Protein AF-A0A2R7QIU0-F1 (afdb_monomer_lite)

Radius of gyration: 14.49 Å; chains: 1; bounding box: 33×34×39 Å

Structure (mmCIF, N/CA/C/O backbone):
data_AF-A0A2R7QIU0-F1
#
_entry.id   AF-A0A2R7QIU0-F1
#
loop_
_atom_site.group_PDB
_atom_site.id
_atom_site.type_symbol
_atom_site.label_atom_id
_atom_site.label_alt_id
_atom_site.label_comp_id
_atom_site.label_asym_id
_atom_site.label_entity_id
_atom_site.label_seq_id
_atom_site.pdbx_PDB_ins_code
_atom_site.Cartn_x
_atom_site.Cartn_y
_atom_site.Cartn_z
_atom_site.occupancy
_atom_site.B_iso_or_equiv
_atom_site.auth_seq_id
_atom_site.auth_comp_id
_atom_site.auth_asym_id
_atom_site.auth_atom_id
_atom_site.pdbx_PDB_model_num
ATOM 1 N N . MET A 1 1 ? 6.719 -18.023 -14.787 1.00 40.59 1 MET A N 1
ATOM 2 C CA . MET A 1 1 ? 5.806 -17.103 -15.501 1.00 40.59 1 MET A CA 1
ATOM 3 C C . MET A 1 1 ? 6.116 -15.690 -15.032 1.00 40.59 1 MET A C 1
ATOM 5 O O . MET A 1 1 ? 6.119 -15.479 -13.824 1.00 40.59 1 MET A O 1
ATOM 9 N N . ALA A 1 2 ? 6.437 -14.754 -15.927 1.00 50.81 2 ALA A N 1
ATOM 10 C CA . ALA A 1 2 ? 6.559 -13.349 -15.539 1.00 50.81 2 ALA A CA 1
ATOM 11 C C . ALA A 1 2 ? 5.169 -12.843 -15.116 1.00 50.81 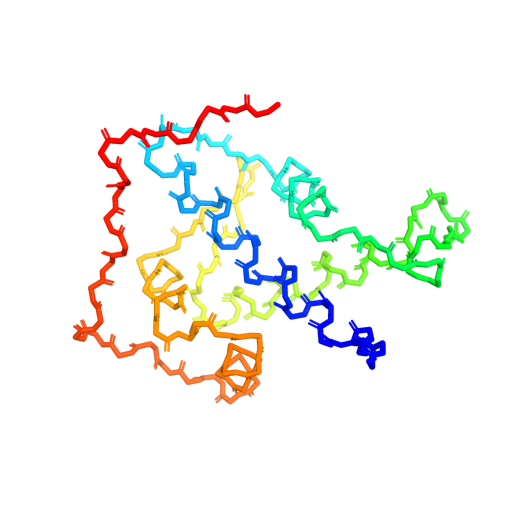2 ALA A C 1
ATOM 13 O O . ALA A 1 2 ? 4.213 -12.995 -15.874 1.00 50.81 2 ALA A O 1
ATOM 14 N N . LYS A 1 3 ? 5.037 -12.312 -13.896 1.00 61.03 3 LYS A N 1
ATOM 15 C CA . LYS A 1 3 ? 3.789 -11.680 -13.441 1.00 61.03 3 LYS A CA 1
ATOM 16 C C . LYS A 1 3 ? 3.519 -10.440 -14.294 1.00 61.03 3 LYS A C 1
ATOM 18 O O . LYS A 1 3 ? 4.460 -9.718 -14.635 1.00 61.03 3 LYS A O 1
ATOM 23 N N . SER A 1 4 ? 2.259 -10.201 -14.653 1.00 77.38 4 SER A N 1
ATOM 24 C CA . SER A 1 4 ? 1.902 -9.042 -15.474 1.00 77.38 4 SER A CA 1
ATOM 25 C C . SER A 1 4 ? 2.162 -7.730 -14.717 1.00 77.38 4 SER A C 1
ATOM 27 O O . SER A 1 4 ? 2.217 -7.701 -13.486 1.00 77.38 4 SER A O 1
ATOM 29 N N . THR A 1 5 ? 2.295 -6.608 -15.430 1.00 77.94 5 THR A N 1
ATOM 30 C CA . THR A 1 5 ? 2.424 -5.275 -14.803 1.00 77.94 5 THR A CA 1
ATOM 31 C C . THR A 1 5 ? 1.263 -4.967 -13.847 1.00 77.94 5 THR A C 1
ATOM 33 O O . THR A 1 5 ? 1.461 -4.324 -12.814 1.00 77.94 5 THR A O 1
ATOM 36 N N . ALA A 1 6 ? 0.055 -5.448 -14.163 1.00 78.56 6 ALA A N 1
ATOM 37 C CA . ALA A 1 6 ? -1.109 -5.313 -13.293 1.00 78.56 6 ALA A CA 1
ATOM 38 C C . ALA A 1 6 ? -0.934 -6.117 -11.995 1.00 78.56 6 ALA A C 1
ATOM 40 O O . ALA A 1 6 ? -1.104 -5.563 -10.909 1.00 78.56 6 ALA A O 1
ATOM 41 N N . ASP A 1 7 ? -0.490 -7.373 -12.092 1.00 80.12 7 ASP A N 1
ATOM 42 C CA . ASP A 1 7 ? -0.238 -8.229 -10.925 1.00 80.12 7 ASP A CA 1
ATOM 43 C C . ASP A 1 7 ? 0.854 -7.651 -10.019 1.00 80.12 7 ASP A C 1
ATOM 45 O O . ASP A 1 7 ? 0.710 -7.635 -8.796 1.00 80.12 7 ASP A O 1
ATOM 49 N N . ASN A 1 8 ? 1.929 -7.119 -10.609 1.00 88.19 8 ASN A N 1
ATOM 50 C CA . ASN A 1 8 ? 3.012 -6.488 -9.854 1.00 88.19 8 ASN A CA 1
ATOM 51 C C . ASN A 1 8 ? 2.552 -5.194 -9.171 1.00 88.19 8 ASN A C 1
ATOM 53 O O . ASN A 1 8 ? 2.960 -4.906 -8.047 1.00 88.19 8 ASN A O 1
ATOM 57 N N . THR A 1 9 ? 1.677 -4.421 -9.818 1.00 92.44 9 THR A N 1
ATOM 58 C CA . THR A 1 9 ? 1.086 -3.218 -9.217 1.00 92.44 9 THR A CA 1
ATOM 59 C C . THR A 1 9 ? 0.179 -3.578 -8.042 1.00 92.44 9 THR A C 1
ATOM 61 O O . THR A 1 9 ? 0.296 -2.961 -6.987 1.00 92.44 9 THR A O 1
ATOM 64 N N . ASN A 1 10 ? -0.671 -4.598 -8.175 1.00 93.31 10 ASN A N 1
ATOM 65 C CA . ASN A 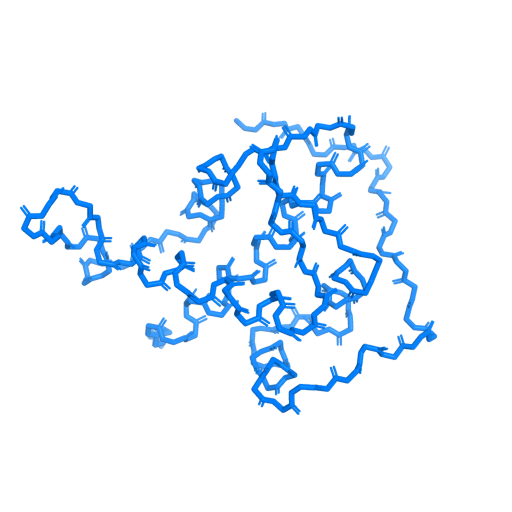1 10 ? -1.540 -5.055 -7.086 1.00 93.31 10 ASN A CA 1
ATOM 66 C C . ASN A 1 10 ? -0.734 -5.618 -5.909 1.00 93.31 10 ASN A C 1
ATOM 68 O O . ASN A 1 10 ? -1.045 -5.321 -4.756 1.00 93.31 10 ASN A O 1
ATOM 72 N N . LEU A 1 11 ? 0.352 -6.345 -6.190 1.00 93.81 11 LEU A N 1
ATOM 73 C CA . LEU A 1 11 ? 1.277 -6.796 -5.155 1.00 93.81 11 LEU A CA 1
ATOM 74 C C . LEU A 1 11 ? 1.906 -5.606 -4.414 1.00 93.81 11 LEU A C 1
ATOM 76 O O . LEU A 1 11 ? 1.885 -5.586 -3.189 1.00 93.81 11 LEU A O 1
ATOM 80 N N . ARG A 1 12 ? 2.375 -4.577 -5.135 1.00 96.00 12 ARG A N 1
ATOM 81 C CA . ARG A 1 12 ? 2.907 -3.345 -4.524 1.00 96.00 12 ARG A CA 1
ATOM 82 C C . ARG A 1 12 ? 1.859 -2.586 -3.712 1.00 96.00 12 ARG A C 1
ATOM 84 O O . ARG A 1 12 ? 2.192 -2.078 -2.650 1.00 96.00 12 ARG A O 1
ATOM 91 N N . LEU A 1 13 ? 0.604 -2.520 -4.162 1.00 96.50 13 LEU A N 1
ATOM 92 C CA . LEU A 1 13 ? -0.485 -1.906 -3.391 1.00 96.50 13 LEU A CA 1
ATOM 93 C C . LEU A 1 13 ? -0.741 -2.641 -2.074 1.00 96.50 13 LEU A C 1
ATOM 95 O O . LEU A 1 13 ? -0.927 -1.996 -1.044 1.00 96.50 13 LEU A O 1
ATOM 99 N N . LYS A 1 14 ? -0.712 -3.976 -2.091 1.00 95.81 14 LYS A N 1
ATOM 100 C CA . LYS A 1 14 ? -0.778 -4.755 -0.856 1.00 95.81 14 LYS A CA 1
ATOM 101 C C . LYS A 1 14 ? 0.428 -4.459 0.040 1.00 95.81 14 LYS A C 1
ATOM 103 O O . LYS A 1 14 ? 0.259 -4.222 1.232 1.00 95.81 14 LYS A O 1
ATOM 108 N N . THR A 1 15 ? 1.634 -4.401 -0.526 1.00 96.31 15 THR A N 1
ATOM 109 C CA . THR A 1 15 ? 2.847 -4.048 0.224 1.00 96.31 15 THR A CA 1
ATOM 110 C C . THR A 1 15 ? 2.764 -2.649 0.840 1.00 96.31 15 THR A C 1
ATOM 112 O O . THR A 1 15 ? 3.186 -2.486 1.977 1.00 96.31 15 THR A O 1
ATOM 115 N N . VAL A 1 16 ? 2.166 -1.663 0.161 1.00 96.88 16 VAL A N 1
ATOM 116 C CA . VAL A 1 16 ? 1.901 -0.324 0.723 1.00 96.88 16 VAL A CA 1
ATOM 117 C C . VAL A 1 16 ? 1.084 -0.416 2.017 1.00 96.88 16 VAL A C 1
ATOM 119 O O . VAL A 1 16 ? 1.432 0.237 2.999 1.00 96.88 16 VAL A O 1
ATOM 122 N N . LEU A 1 17 ? 0.031 -1.241 2.052 1.00 96.56 17 LEU A N 1
ATOM 123 C CA . LEU A 1 17 ? -0.753 -1.441 3.275 1.00 96.56 17 LEU A CA 1
ATOM 124 C C . LEU A 1 17 ? 0.048 -2.165 4.361 1.00 96.56 17 LEU A C 1
ATOM 126 O O . LEU A 1 17 ? -0.028 -1.779 5.524 1.00 96.56 17 LEU A O 1
ATOM 130 N N . ASN A 1 18 ? 0.856 -3.164 4.000 1.00 95.62 18 ASN A N 1
ATOM 131 C CA . ASN A 1 18 ? 1.714 -3.859 4.964 1.00 95.62 18 ASN A CA 1
ATOM 132 C C . ASN A 1 18 ? 2.729 -2.901 5.611 1.00 95.62 18 ASN A C 1
ATOM 134 O O . ASN A 1 18 ? 2.848 -2.882 6.830 1.00 95.62 18 ASN A O 1
ATOM 138 N N . VAL A 1 19 ? 3.393 -2.052 4.819 1.00 95.62 19 VAL A N 1
ATOM 139 C CA . VAL A 1 19 ? 4.353 -1.046 5.313 1.00 95.62 19 VAL A CA 1
ATOM 140 C C . VAL A 1 19 ? 3.683 -0.062 6.271 1.00 95.62 19 VAL A C 1
ATOM 142 O O . VAL A 1 19 ? 4.230 0.256 7.322 1.00 95.62 19 VAL A O 1
ATOM 145 N N . LEU A 1 20 ? 2.477 0.405 5.942 1.00 95.25 20 LEU A N 1
ATOM 146 C CA . LEU A 1 20 ? 1.726 1.288 6.835 1.00 95.25 20 LEU A CA 1
ATOM 147 C C . LEU A 1 20 ? 1.270 0.575 8.113 1.00 95.25 20 LEU A C 1
ATOM 149 O O . LEU A 1 20 ? 1.292 1.181 9.178 1.00 95.25 20 LEU A O 1
ATOM 153 N N . THR A 1 21 ? 0.883 -0.699 8.019 1.00 94.94 21 THR A N 1
ATOM 154 C CA . THR A 1 21 ? 0.528 -1.530 9.181 1.00 94.94 21 THR A CA 1
ATOM 155 C C . THR A 1 21 ? 1.728 -1.688 10.117 1.00 94.94 21 THR A C 1
ATOM 157 O O . THR A 1 21 ? 1.602 -1.509 11.324 1.00 94.94 21 THR A O 1
ATOM 160 N N . GLU A 1 22 ? 2.914 -1.943 9.564 1.00 93.38 22 GLU A N 1
ATOM 161 C CA . GLU A 1 22 ? 4.163 -1.994 10.328 1.00 93.38 22 GLU A CA 1
ATOM 162 C C . GLU A 1 22 ? 4.484 -0.647 10.989 1.00 93.38 22 GLU A C 1
ATOM 164 O O . GLU A 1 22 ? 4.880 -0.626 12.152 1.00 93.38 22 GLU A O 1
ATOM 169 N N . GLY A 1 23 ? 4.239 0.470 10.292 1.00 90.88 23 GLY A N 1
ATOM 170 C CA . GLY A 1 23 ? 4.357 1.818 10.856 1.00 90.88 23 GLY A CA 1
ATOM 171 C C . GLY A 1 23 ? 3.427 2.052 12.051 1.00 90.88 23 GLY A C 1
ATOM 172 O O . GLY A 1 23 ? 3.842 2.632 13.051 1.00 90.88 23 GLY A O 1
ATOM 173 N N . VAL A 1 24 ? 2.195 1.530 12.009 1.00 91.25 24 VAL A N 1
ATOM 174 C CA . VAL A 1 24 ? 1.278 1.569 13.164 1.00 91.25 24 VAL A CA 1
ATOM 175 C C . VAL A 1 24 ? 1.864 0.812 14.357 1.00 91.25 24 VAL A C 1
ATOM 177 O O . VAL A 1 24 ? 1.783 1.298 15.483 1.00 91.25 24 VAL A O 1
ATOM 180 N N . TRP A 1 25 ? 2.478 -0.352 14.133 1.00 91.06 25 TRP A N 1
ATOM 181 C CA . TRP A 1 25 ? 3.084 -1.141 15.210 1.00 91.06 25 TRP A CA 1
ATOM 182 C C . TRP A 1 25 ? 4.344 -0.504 15.800 1.00 91.06 25 TRP A C 1
ATOM 184 O O . TRP A 1 25 ? 4.588 -0.653 16.997 1.00 91.06 25 TRP A O 1
ATOM 194 N N . SER A 1 26 ? 5.143 0.190 14.987 1.00 87.88 26 SER A N 1
ATOM 195 C CA . SER A 1 26 ? 6.353 0.880 15.448 1.00 87.88 26 SER A CA 1
ATOM 196 C C . SER A 1 26 ? 6.094 2.295 15.978 1.00 87.88 26 SER A C 1
ATOM 198 O O . SER A 1 26 ? 6.959 2.854 16.648 1.00 87.88 26 SER A O 1
ATOM 200 N N . GLY A 1 27 ? 4.922 2.874 15.701 1.00 86.00 27 GLY A N 1
ATOM 201 C CA . GLY A 1 27 ? 4.613 4.279 15.979 1.00 86.00 27 GLY A CA 1
ATOM 202 C C . GLY A 1 27 ? 5.196 5.258 14.951 1.00 86.00 27 GLY A C 1
ATOM 203 O O . GLY A 1 27 ? 5.109 6.472 15.148 1.00 86.00 27 GLY A O 1
ATOM 204 N N . ASP A 1 28 ? 5.769 4.760 13.851 1.00 85.38 28 ASP A N 1
ATOM 205 C CA . ASP A 1 28 ? 6.319 5.587 12.779 1.00 85.38 28 ASP A CA 1
ATOM 206 C C . ASP A 1 28 ? 5.196 6.154 11.900 1.00 85.38 28 ASP A C 1
ATOM 208 O O . ASP A 1 28 ? 4.315 5.439 11.419 1.00 85.38 28 ASP A O 1
ATOM 212 N N . THR A 1 29 ? 5.269 7.452 11.604 1.00 81.94 29 THR A N 1
ATOM 213 C CA . THR A 1 29 ? 4.423 8.073 10.577 1.00 81.94 29 THR A CA 1
ATOM 214 C C . THR A 1 29 ? 5.240 8.274 9.311 1.00 81.94 29 THR A C 1
ATOM 216 O O . THR A 1 29 ? 6.126 9.124 9.275 1.00 81.94 29 THR A O 1
ATOM 219 N N . LEU A 1 30 ? 4.933 7.500 8.269 1.00 87.06 30 LEU A N 1
ATOM 220 C CA . LEU A 1 30 ? 5.623 7.580 6.983 1.00 87.06 30 LEU A CA 1
ATOM 221 C C . LEU A 1 30 ? 4.889 8.514 6.015 1.00 87.06 30 LEU A C 1
ATOM 223 O O . LEU A 1 30 ? 3.655 8.507 5.893 1.00 87.06 30 LEU A O 1
ATOM 227 N N . ASN A 1 31 ? 5.659 9.304 5.274 1.00 91.25 31 ASN A N 1
ATOM 228 C CA . ASN A 1 31 ? 5.127 10.095 4.175 1.00 91.25 31 ASN A CA 1
ATOM 229 C C . ASN A 1 31 ? 4.946 9.244 2.904 1.00 91.25 31 ASN A C 1
ATOM 231 O O . ASN A 1 31 ? 5.449 8.129 2.784 1.00 91.25 31 ASN A O 1
ATOM 235 N N . ALA A 1 32 ? 4.227 9.787 1.918 1.00 91.00 32 ALA A N 1
ATOM 236 C CA . ALA A 1 32 ? 3.918 9.077 0.675 1.00 91.00 32 ALA A CA 1
ATOM 237 C C . ALA A 1 32 ? 5.167 8.550 -0.054 1.00 91.00 32 ALA A C 1
ATOM 239 O O . ALA A 1 32 ? 5.149 7.442 -0.583 1.00 91.00 32 ALA A O 1
ATOM 240 N N . GLY A 1 33 ? 6.240 9.345 -0.095 1.00 92.12 33 GLY A N 1
ATOM 241 C CA . GLY A 1 33 ? 7.486 8.973 -0.758 1.00 92.12 33 GLY A CA 1
ATOM 242 C C . GLY A 1 33 ? 8.162 7.790 -0.075 1.00 92.12 33 GLY A C 1
ATOM 243 O O . GLY A 1 33 ? 8.557 6.851 -0.758 1.00 92.12 33 GLY A O 1
ATOM 244 N N . GLU A 1 34 ? 8.221 7.799 1.257 1.00 94.00 34 GLU A N 1
ATOM 245 C CA . GLU A 1 34 ? 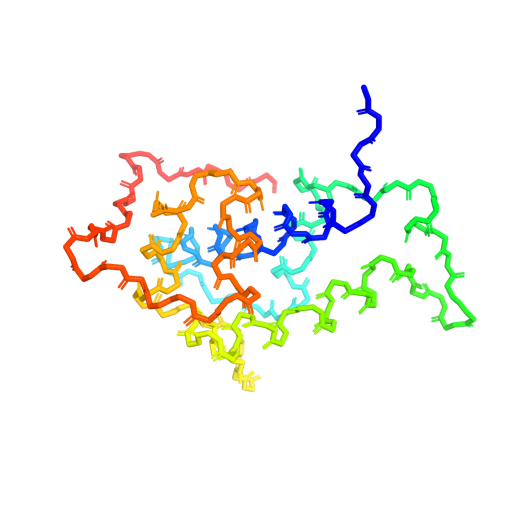8.812 6.720 2.059 1.00 94.00 34 GLU A CA 1
ATOM 246 C C . GLU A 1 34 ? 8.036 5.410 1.907 1.00 94.00 34 GLU A C 1
ATOM 248 O O . GLU A 1 34 ? 8.628 4.370 1.628 1.00 94.00 34 GLU A O 1
ATOM 253 N N . VAL A 1 35 ? 6.703 5.462 1.999 1.00 95.31 35 VAL A N 1
ATOM 254 C CA . VAL A 1 35 ? 5.847 4.273 1.844 1.00 95.31 35 VAL A CA 1
ATOM 255 C C . VAL A 1 35 ? 6.003 3.658 0.453 1.00 95.31 35 VAL A C 1
ATOM 257 O O . VAL A 1 35 ? 6.100 2.439 0.309 1.00 95.31 35 VAL A O 1
ATOM 260 N N . LEU A 1 36 ? 6.029 4.494 -0.590 1.00 95.38 36 LEU A N 1
ATOM 261 C CA . LEU A 1 36 ? 6.202 4.026 -1.963 1.00 95.38 36 LEU A CA 1
ATOM 262 C C . LEU A 1 36 ? 7.610 3.477 -2.199 1.00 95.38 36 LEU A C 1
ATOM 264 O O . LEU A 1 36 ? 7.736 2.447 -2.857 1.00 95.38 36 LEU A O 1
ATOM 268 N N . ALA A 1 37 ? 8.643 4.131 -1.664 1.00 95.00 37 ALA A N 1
ATOM 269 C CA . ALA A 1 37 ? 10.021 3.663 -1.763 1.00 95.00 37 ALA A CA 1
ATOM 270 C C . ALA A 1 37 ? 10.167 2.274 -1.131 1.00 95.00 37 ALA A C 1
ATOM 272 O O . ALA A 1 37 ? 10.609 1.348 -1.813 1.00 95.00 37 ALA A O 1
ATOM 273 N N . GLU A 1 38 ? 9.684 2.098 0.099 1.00 95.62 38 GLU A N 1
ATOM 274 C CA . GLU A 1 38 ? 9.713 0.819 0.814 1.00 95.62 38 GLU A CA 1
ATOM 275 C C . GLU A 1 38 ? 8.938 -0.272 0.059 1.00 95.62 38 GLU A C 1
ATOM 277 O O . GLU A 1 38 ? 9.437 -1.380 -0.156 1.00 95.62 38 GLU A O 1
ATOM 282 N N . ALA A 1 39 ? 7.739 0.046 -0.443 1.00 95.62 39 ALA A N 1
ATOM 283 C CA . ALA A 1 39 ? 6.957 -0.908 -1.226 1.00 95.62 39 ALA A CA 1
ATOM 284 C C . ALA A 1 39 ? 7.685 -1.350 -2.506 1.00 95.62 39 ALA A C 1
ATOM 286 O O . ALA A 1 39 ? 7.632 -2.524 -2.880 1.00 95.62 39 ALA A O 1
ATOM 287 N N . THR A 1 40 ? 8.388 -0.429 -3.171 1.00 95.44 40 THR A N 1
ATOM 288 C CA . THR A 1 40 ? 9.174 -0.736 -4.375 1.00 95.44 40 THR A CA 1
ATOM 289 C C . THR A 1 40 ? 10.509 -1.410 -4.079 1.00 95.44 40 THR A C 1
ATOM 291 O O . THR A 1 40 ? 10.997 -2.141 -4.933 1.00 95.44 40 THR A O 1
ATOM 294 N N . ALA A 1 41 ? 11.076 -1.241 -2.883 1.00 95.50 41 ALA A N 1
ATOM 295 C CA . ALA A 1 41 ? 12.249 -1.993 -2.444 1.00 95.50 41 ALA A CA 1
ATOM 296 C C . ALA A 1 41 ? 11.897 -3.472 -2.215 1.00 95.50 41 ALA A C 1
ATOM 298 O O . ALA A 1 41 ? 12.611 -4.362 -2.675 1.00 95.50 41 ALA A O 1
ATOM 299 N N . ARG A 1 42 ? 10.746 -3.743 -1.582 1.00 94.50 42 ARG A N 1
ATOM 300 C CA . ARG A 1 42 ? 10.246 -5.111 -1.349 1.00 94.50 42 ARG A CA 1
ATOM 301 C C . ARG A 1 42 ? 9.724 -5.785 -2.615 1.00 94.50 42 ARG A C 1
ATOM 303 O O . ARG A 1 42 ? 9.801 -7.005 -2.744 1.00 94.50 42 ARG A O 1
ATOM 310 N N . VAL A 1 43 ? 9.171 -5.006 -3.546 1.00 94.38 43 VAL A N 1
ATOM 311 C CA . VAL A 1 43 ? 8.665 -5.495 -4.835 1.00 94.38 43 VAL A CA 1
ATOM 312 C C . VAL A 1 43 ? 9.235 -4.626 -5.967 1.00 94.38 43 VAL A C 1
ATOM 314 O O . VAL A 1 43 ? 8.555 -3.706 -6.444 1.00 94.38 43 VAL A O 1
ATOM 317 N N . PRO A 1 44 ? 10.475 -4.914 -6.414 1.00 94.06 44 PRO A N 1
ATOM 318 C CA . PRO A 1 44 ? 11.173 -4.129 -7.431 1.00 94.06 44 PRO A CA 1
ATOM 319 C C . PRO A 1 44 ? 10.417 -4.008 -8.752 1.00 94.06 44 PRO A C 1
ATOM 321 O O . PRO A 1 44 ? 9.609 -4.866 -9.119 1.00 94.06 44 PRO A O 1
ATOM 324 N N . PHE A 1 45 ? 10.675 -2.922 -9.480 1.00 93.44 45 PHE A N 1
ATOM 325 C CA . PHE A 1 45 ? 10.184 -2.732 -10.843 1.00 93.44 45 PHE A CA 1
ATOM 326 C C . PHE A 1 45 ? 10.874 -3.686 -11.821 1.00 93.44 45 PHE A C 1
ATOM 328 O O . PHE A 1 45 ? 12.076 -3.909 -11.735 1.00 93.44 45 PHE A O 1
ATOM 335 N N . SER A 1 46 ? 10.107 -4.225 -12.769 1.00 92.06 46 SER A N 1
ATOM 336 C CA . SER A 1 46 ? 10.670 -4.848 -13.975 1.00 92.06 46 SER A CA 1
ATOM 337 C C . SER A 1 46 ? 11.337 -3.800 -14.870 1.00 92.06 46 SER A C 1
ATOM 339 O O . SER A 1 46 ? 11.026 -2.616 -14.751 1.00 92.06 46 SER A O 1
ATOM 341 N N . ASP A 1 47 ? 12.169 -4.215 -15.827 1.00 91.50 47 ASP A N 1
ATOM 342 C CA . ASP A 1 47 ? 12.867 -3.301 -16.750 1.00 91.50 47 ASP A CA 1
ATOM 343 C C . ASP A 1 47 ? 11.918 -2.309 -17.443 1.00 91.50 47 ASP A C 1
ATOM 345 O O . ASP A 1 47 ? 12.184 -1.110 -17.523 1.00 91.50 47 ASP A O 1
ATOM 349 N N . HIS A 1 48 ? 10.750 -2.789 -17.878 1.00 90.94 48 HIS A N 1
ATOM 350 C CA . HIS A 1 48 ? 9.726 -1.946 -18.497 1.00 90.94 48 HIS A CA 1
ATOM 351 C C . HIS A 1 48 ? 9.111 -0.930 -17.516 1.00 90.94 48 HIS A C 1
ATOM 353 O O . HIS A 1 48 ? 8.789 0.197 -17.891 1.00 90.94 48 HIS A O 1
ATOM 359 N N . GLU A 1 49 ? 8.924 -1.312 -16.254 1.00 92.81 49 GLU A N 1
ATOM 360 C CA . GLU A 1 49 ? 8.397 -0.424 -15.213 1.00 92.81 49 GLU A CA 1
ATOM 361 C C . GLU A 1 49 ? 9.462 0.560 -14.703 1.00 92.81 49 GLU A C 1
ATOM 363 O O . GLU A 1 49 ? 9.124 1.687 -14.331 1.00 92.81 49 GLU A O 1
ATOM 368 N N . ALA A 1 50 ? 10.731 0.151 -14.710 1.00 94.00 50 ALA A N 1
ATOM 369 C CA . ALA A 1 50 ? 11.884 0.955 -14.328 1.00 94.00 50 ALA A CA 1
ATOM 370 C C . ALA A 1 50 ? 12.248 1.999 -15.395 1.00 94.00 50 ALA A C 1
ATOM 372 O O . ALA A 1 50 ? 12.887 3.001 -15.074 1.00 94.00 50 ALA A O 1
ATOM 373 N N . ALA A 1 51 ? 11.802 1.805 -16.642 1.00 94.50 51 ALA A N 1
ATOM 374 C CA . ALA A 1 51 ? 11.999 2.757 -17.724 1.00 94.50 51 ALA A CA 1
ATOM 375 C C . ALA A 1 51 ? 11.510 4.162 -17.334 1.00 94.50 51 ALA A C 1
ATOM 377 O O . ALA A 1 51 ? 10.363 4.368 -16.909 1.00 94.50 51 ALA A O 1
ATOM 378 N N . LEU A 1 52 ? 12.406 5.137 -17.486 1.00 95.56 52 LEU A N 1
ATOM 379 C CA . LEU A 1 52 ? 12.152 6.519 -17.110 1.00 95.56 52 LEU A CA 1
ATOM 380 C C . LEU A 1 52 ? 11.215 7.189 -18.116 1.00 95.56 52 LEU A C 1
ATOM 382 O O . LEU A 1 52 ? 11.355 7.048 -19.330 1.00 95.56 52 LEU A O 1
ATOM 386 N N . LEU A 1 53 ? 10.257 7.951 -17.597 1.00 93.81 53 LEU A N 1
ATOM 387 C CA . LEU A 1 53 ? 9.466 8.881 -18.399 1.00 93.81 53 LEU A CA 1
ATOM 388 C C . LEU A 1 53 ? 10.276 10.161 -18.666 1.00 93.81 53 LEU A C 1
ATOM 390 O O . LEU A 1 53 ? 11.284 10.411 -18.013 1.00 93.81 53 LEU A O 1
ATOM 394 N N . THR A 1 54 ? 9.790 11.028 -19.559 1.00 89.00 54 THR A N 1
ATOM 395 C CA . THR A 1 54 ? 10.424 12.319 -19.913 1.00 89.00 54 THR A CA 1
ATOM 396 C C . THR A 1 54 ? 10.749 13.213 -18.702 1.00 89.00 54 THR A C 1
ATOM 398 O O . THR A 1 54 ? 11.624 14.062 -18.788 1.00 89.00 54 THR A O 1
ATOM 401 N N . GLY A 1 55 ? 10.083 13.009 -17.560 1.00 87.38 55 GLY A N 1
ATOM 402 C CA . GLY A 1 55 ? 10.357 13.707 -16.297 1.00 87.38 55 GLY A CA 1
ATOM 403 C C . GLY A 1 55 ? 11.347 13.011 -15.350 1.00 87.38 55 GLY A C 1
ATOM 404 O O . GLY A 1 55 ? 11.394 13.379 -14.183 1.00 87.38 55 GLY A O 1
ATOM 405 N N . GLY A 1 56 ? 12.065 11.972 -15.788 1.00 92.25 56 GLY A N 1
ATOM 406 C CA . GLY A 1 56 ? 13.077 11.270 -14.982 1.00 92.25 56 GLY A CA 1
ATOM 407 C C . GLY A 1 56 ? 12.530 10.335 -13.896 1.00 92.25 56 GLY A C 1
ATOM 408 O O . GLY A 1 56 ? 13.305 9.773 -13.131 1.00 92.25 56 GLY A O 1
ATOM 409 N N . ILE A 1 57 ? 11.210 10.141 -13.821 1.00 90.81 57 ILE A N 1
ATOM 410 C CA . ILE A 1 57 ? 10.565 9.235 -12.859 1.00 90.81 57 ILE A CA 1
ATOM 411 C C . ILE A 1 57 ? 10.239 7.905 -13.557 1.00 90.81 57 ILE A C 1
ATOM 413 O O . ILE A 1 57 ? 9.711 7.940 -14.678 1.00 90.81 57 ILE A O 1
ATOM 417 N N . PRO A 1 58 ? 10.480 6.741 -12.916 1.00 94.19 58 PRO A N 1
ATOM 418 C CA . PRO A 1 58 ? 10.077 5.449 -13.458 1.00 94.19 58 PRO A CA 1
ATOM 419 C C . PRO A 1 58 ? 8.579 5.398 -13.766 1.00 94.19 58 PRO A C 1
ATOM 421 O O . PRO A 1 58 ? 7.739 5.807 -12.953 1.00 94.19 58 PRO A O 1
ATOM 424 N N . ARG A 1 59 ? 8.218 4.836 -14.921 1.00 94.19 59 ARG A N 1
ATOM 425 C CA . ARG A 1 59 ? 6.817 4.592 -15.301 1.00 94.19 59 ARG A CA 1
ATOM 426 C C . ARG A 1 59 ? 6.047 3.865 -14.197 1.00 94.19 59 ARG A C 1
ATOM 428 O O . ARG A 1 59 ? 4.917 4.250 -13.891 1.00 94.19 59 ARG A O 1
ATOM 435 N N . GLY A 1 60 ? 6.650 2.826 -13.622 1.00 93.62 60 GLY A N 1
ATOM 436 C CA . GLY A 1 60 ? 6.064 2.006 -12.565 1.00 93.62 60 GLY A CA 1
ATOM 437 C C . GLY A 1 60 ? 5.763 2.807 -11.303 1.00 93.62 60 GLY A C 1
ATOM 438 O O . GLY A 1 60 ? 4.705 2.621 -10.708 1.00 93.62 60 GLY A O 1
ATOM 439 N N . HIS A 1 61 ? 6.625 3.763 -10.945 1.00 94.25 61 HIS A N 1
ATOM 440 C CA . HIS A 1 61 ? 6.393 4.647 -9.804 1.00 94.25 61 HIS A CA 1
ATOM 441 C C . HIS A 1 61 ? 5.160 5.523 -10.034 1.00 94.25 61 HIS A C 1
ATOM 443 O O . HIS A 1 61 ? 4.267 5.577 -9.190 1.00 94.25 61 HIS A O 1
ATOM 449 N N . LYS A 1 62 ? 5.046 6.142 -11.216 1.00 93.19 62 LYS A N 1
ATOM 450 C CA . LYS A 1 62 ? 3.856 6.931 -11.569 1.00 93.19 62 LYS A CA 1
ATOM 451 C C . LYS A 1 62 ? 2.583 6.076 -11.545 1.00 93.19 62 LYS A C 1
ATOM 453 O O . LYS A 1 62 ? 1.577 6.504 -10.983 1.00 93.19 62 LYS A O 1
ATOM 458 N N . ALA A 1 63 ? 2.636 4.873 -12.120 1.00 93.94 63 ALA A N 1
ATOM 459 C CA . ALA A 1 63 ? 1.510 3.942 -12.139 1.00 93.94 63 ALA A CA 1
ATOM 460 C C . ALA A 1 63 ? 1.080 3.524 -10.723 1.00 93.94 63 ALA A C 1
ATOM 462 O O . ALA A 1 63 ? -0.109 3.576 -10.413 1.00 93.94 63 ALA A O 1
ATOM 463 N N . LEU A 1 64 ? 2.033 3.186 -9.850 1.00 95.31 64 LEU A N 1
ATOM 464 C CA . LEU A 1 64 ? 1.770 2.813 -8.460 1.00 95.31 64 LEU A CA 1
ATOM 465 C C . LEU A 1 64 ? 1.144 3.970 -7.671 1.00 95.31 64 LEU A C 1
ATOM 467 O O . LEU A 1 64 ? 0.118 3.787 -7.013 1.00 95.31 64 LEU A O 1
ATOM 471 N N . THR A 1 65 ? 1.706 5.176 -7.785 1.00 94.75 65 THR A N 1
ATOM 472 C CA . THR A 1 65 ? 1.163 6.376 -7.135 1.00 94.75 65 THR A CA 1
ATOM 473 C C . THR A 1 65 ? -0.284 6.621 -7.549 1.00 94.75 65 THR A C 1
ATOM 475 O O . THR A 1 65 ? -1.130 6.861 -6.687 1.00 94.75 65 THR A O 1
ATOM 478 N N . SER A 1 66 ? -0.616 6.497 -8.837 1.00 94.50 66 SER A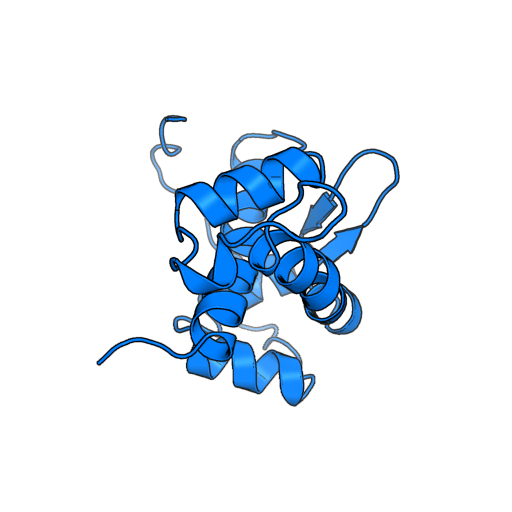 N 1
ATOM 479 C CA . SER A 1 66 ? -2.006 6.592 -9.300 1.00 94.50 66 SER A CA 1
ATOM 480 C C . SER A 1 66 ? -2.879 5.452 -8.766 1.00 94.50 66 SER A C 1
ATOM 482 O O . SER A 1 66 ? -3.991 5.699 -8.298 1.00 94.50 66 SER A O 1
ATOM 484 N N . ALA A 1 67 ? -2.378 4.217 -8.771 1.00 95.25 67 ALA A N 1
ATOM 485 C CA . ALA A 1 67 ? -3.124 3.040 -8.337 1.00 95.25 67 ALA A CA 1
ATOM 486 C C . ALA A 1 67 ? -3.506 3.083 -6.845 1.00 95.25 67 ALA A C 1
ATOM 488 O O . ALA A 1 67 ? -4.555 2.562 -6.471 1.00 95.25 67 ALA A O 1
ATOM 489 N N . THR A 1 68 ? -2.735 3.778 -5.998 1.00 95.62 68 THR A N 1
ATOM 490 C CA . THR A 1 68 ? -3.070 3.959 -4.567 1.00 95.62 68 THR A CA 1
ATOM 491 C C . THR A 1 68 ? -4.403 4.680 -4.338 1.00 95.62 68 THR A C 1
ATOM 493 O O . THR A 1 68 ? -4.980 4.572 -3.259 1.00 95.62 68 THR A O 1
ATOM 496 N N . ALA A 1 69 ? -4.946 5.383 -5.341 1.00 94.56 69 ALA A N 1
ATOM 497 C CA . ALA A 1 69 ? -6.299 5.934 -5.269 1.00 94.56 69 ALA A CA 1
ATOM 498 C C . ALA A 1 69 ? -7.375 4.844 -5.087 1.00 94.56 69 ALA A C 1
ATOM 500 O O . ALA A 1 69 ? -8.395 5.112 -4.454 1.00 94.56 69 ALA A O 1
ATOM 501 N N . LYS A 1 70 ? -7.137 3.612 -5.568 1.00 94.50 70 LYS A N 1
ATOM 502 C CA . LYS A 1 70 ? -8.033 2.470 -5.321 1.00 94.50 70 LYS A CA 1
ATOM 503 C C . LYS A 1 70 ? -8.142 2.150 -3.827 1.00 94.50 70 LYS A C 1
ATOM 505 O O . LYS A 1 70 ? -9.244 1.933 -3.342 1.00 94.50 70 LYS A O 1
ATOM 510 N N . LEU A 1 71 ? -7.025 2.212 -3.095 1.00 95.88 71 LEU A N 1
ATOM 511 C CA . LEU A 1 71 ? -6.992 1.985 -1.643 1.00 95.88 71 LEU A CA 1
ATOM 512 C C . LEU A 1 71 ? -7.795 3.051 -0.887 1.00 95.88 71 LEU A C 1
ATOM 514 O O . LEU A 1 71 ? -8.496 2.739 0.068 1.00 95.88 71 LEU A O 1
ATOM 518 N N . VAL A 1 72 ? -7.727 4.305 -1.344 1.00 95.44 72 VAL A N 1
ATOM 519 C CA . VAL A 1 72 ? -8.519 5.403 -0.769 1.00 95.44 72 VAL A CA 1
ATOM 520 C C . VAL A 1 72 ? -10.006 5.196 -1.029 1.00 95.44 72 VAL A C 1
ATOM 522 O O . VAL A 1 72 ? -10.813 5.316 -0.114 1.00 95.44 72 VAL A O 1
ATOM 525 N N . LYS A 1 73 ? -10.378 4.836 -2.264 1.00 94.12 73 LYS A N 1
ATOM 526 C CA . LYS A 1 73 ? -11.774 4.564 -2.633 1.00 94.12 73 LYS A CA 1
ATOM 527 C C . LYS A 1 73 ? -12.366 3.390 -1.845 1.00 94.12 73 LYS A C 1
ATOM 529 O O . LYS A 1 73 ? -13.544 3.434 -1.515 1.00 94.12 73 LYS A O 1
ATOM 534 N N . ALA A 1 74 ? -11.556 2.380 -1.535 1.00 93.94 74 ALA A N 1
ATOM 535 C CA . ALA A 1 74 ? -11.948 1.250 -0.697 1.00 93.94 74 ALA A CA 1
ATOM 536 C C . ALA A 1 74 ? -12.024 1.590 0.807 1.00 93.94 74 ALA A C 1
ATOM 538 O O . ALA A 1 74 ? -12.428 0.748 1.599 1.00 93.94 74 ALA A O 1
ATOM 539 N N . GLY A 1 75 ? -11.626 2.801 1.219 1.00 94.56 75 GLY A N 1
ATOM 540 C CA . GLY A 1 75 ? -11.578 3.195 2.629 1.00 94.56 75 GLY A CA 1
ATOM 541 C C . GLY A 1 75 ? -10.415 2.575 3.410 1.00 94.56 75 GLY A C 1
ATOM 542 O O . GLY A 1 75 ? -10.408 2.632 4.634 1.00 94.56 75 GLY A O 1
ATOM 543 N N . TRP A 1 76 ? -9.427 1.987 2.731 1.00 95.88 76 TRP A N 1
ATOM 544 C CA . TRP A 1 76 ? -8.289 1.285 3.348 1.00 95.88 76 TRP A CA 1
ATOM 545 C C . TRP A 1 76 ? -7.108 2.211 3.644 1.00 95.88 76 TRP A C 1
ATOM 547 O O . TRP A 1 76 ? -6.271 1.918 4.493 1.00 95.88 76 TRP A O 1
ATOM 557 N N . LEU A 1 77 ? -7.033 3.337 2.936 1.00 95.69 77 LEU A N 1
ATOM 558 C CA . LEU A 1 77 ? -5.957 4.316 3.038 1.00 95.69 77 LEU A CA 1
ATOM 559 C C . LEU A 1 77 ? -6.534 5.730 3.111 1.00 95.69 77 LEU A C 1
ATOM 561 O O . LEU A 1 77 ? -7.343 6.120 2.272 1.00 95.69 77 LEU A O 1
ATOM 565 N N . VAL A 1 78 ? -6.027 6.539 4.033 1.00 94.31 78 VAL A N 1
ATOM 566 C CA . VAL A 1 78 ? -6.262 7.983 4.078 1.00 94.31 78 VAL A CA 1
ATOM 567 C C . VAL A 1 78 ? -4.977 8.707 3.690 1.00 94.31 78 VAL A C 1
ATOM 569 O O . VAL A 1 78 ? -3.905 8.455 4.239 1.00 94.31 78 VAL A O 1
ATOM 572 N N . LYS A 1 79 ? -5.078 9.627 2.726 1.00 91.50 79 LYS A N 1
ATOM 573 C CA . LYS A 1 79 ? -3.966 10.492 2.313 1.00 91.50 79 LYS A CA 1
ATOM 574 C C . LYS A 1 79 ? -4.098 11.844 3.007 1.00 91.50 79 LYS A C 1
ATOM 576 O O . LYS A 1 79 ? -4.987 12.621 2.668 1.00 91.50 79 LYS A O 1
ATOM 581 N N . GLY A 1 80 ? -3.224 12.117 3.967 1.00 85.50 80 GLY A N 1
ATOM 582 C CA . GLY A 1 80 ? -3.146 13.391 4.674 1.00 85.50 80 GLY A CA 1
ATOM 583 C C . GLY A 1 80 ? -2.017 14.285 4.161 1.00 85.50 80 GLY A C 1
ATOM 584 O O . GLY A 1 80 ? -1.136 13.858 3.415 1.00 85.50 80 GLY A O 1
ATOM 585 N N . ARG A 1 81 ? -2.024 15.548 4.606 1.00 79.38 81 ARG A N 1
ATOM 586 C CA . ARG A 1 81 ? -0.922 16.496 4.361 1.00 79.38 81 ARG A CA 1
ATOM 587 C C . ARG A 1 81 ? 0.349 16.104 5.128 1.00 79.38 81 ARG A C 1
ATOM 589 O O . ARG A 1 81 ? 1.443 16.355 4.642 1.00 79.38 81 ARG A O 1
ATOM 596 N N . SER A 1 82 ? 0.190 15.508 6.308 1.00 80.56 82 SER A N 1
ATOM 597 C CA . SER A 1 82 ? 1.276 15.079 7.198 1.00 80.56 82 SER A CA 1
ATOM 598 C C . SER A 1 82 ? 1.798 13.670 6.914 1.00 80.56 82 SER A C 1
ATOM 600 O O . SER A 1 82 ? 2.792 13.272 7.506 1.00 80.56 82 SER A O 1
ATOM 602 N N . GLY A 1 83 ? 1.147 12.908 6.035 1.00 86.88 83 GLY A N 1
ATOM 603 C CA . GLY A 1 83 ? 1.519 11.524 5.769 1.00 86.88 83 GLY A CA 1
ATOM 604 C C . GLY A 1 83 ? 0.342 10.680 5.309 1.00 86.88 83 GLY A C 1
ATOM 605 O O . GLY A 1 83 ? -0.766 11.178 5.087 1.00 86.88 83 GLY A O 1
ATOM 606 N N . TRP A 1 84 ? 0.605 9.396 5.118 1.00 94.06 84 TRP A N 1
ATOM 607 C CA . TRP A 1 84 ? -0.411 8.406 4.781 1.00 94.06 84 TRP A CA 1
ATOM 608 C C . TRP A 1 84 ? -0.766 7.600 6.024 1.00 94.06 84 TRP A C 1
ATOM 610 O O . TRP A 1 84 ? 0.109 7.237 6.803 1.00 94.06 84 TRP A O 1
ATOM 620 N N . THR A 1 85 ? -2.051 7.321 6.206 1.00 92.56 85 THR A N 1
ATOM 621 C CA . THR A 1 85 ? -2.555 6.582 7.366 1.00 92.56 85 THR A CA 1
ATOM 622 C C . THR A 1 85 ? -3.407 5.425 6.881 1.00 92.56 85 THR A C 1
ATOM 624 O O . THR A 1 85 ? -4.306 5.612 6.060 1.00 92.56 85 THR A O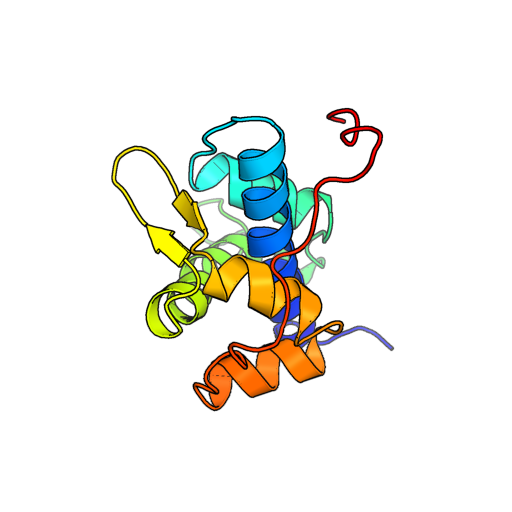 1
ATOM 627 N N . ILE A 1 86 ? -3.120 4.225 7.375 1.00 95.62 86 ILE A N 1
ATOM 628 C CA . ILE A 1 86 ? -3.949 3.048 7.122 1.00 95.62 86 ILE A CA 1
ATOM 629 C C . ILE A 1 86 ? -5.135 3.028 8.089 1.00 95.62 86 ILE A C 1
ATOM 631 O O . ILE A 1 86 ? -5.001 3.399 9.253 1.00 95.62 86 ILE A O 1
ATOM 635 N N . THR A 1 87 ? -6.306 2.631 7.602 1.00 95.00 87 THR A N 1
ATOM 636 C CA . THR A 1 87 ? -7.493 2.440 8.449 1.00 95.00 87 THR A CA 1
ATOM 637 C C . THR A 1 87 ? -7.502 1.038 9.054 1.00 95.00 87 THR A C 1
ATOM 639 O O . THR A 1 87 ? -6.768 0.159 8.603 1.00 95.00 87 THR A O 1
ATOM 642 N N . GLU A 1 88 ? -8.362 0.780 10.043 1.00 93.56 88 GLU A N 1
ATOM 643 C CA . GLU A 1 88 ? -8.535 -0.592 10.539 1.00 93.56 88 GLU A CA 1
ATOM 644 C C . GLU A 1 88 ? -8.967 -1.559 9.435 1.00 93.56 88 GLU A C 1
ATOM 646 O O . GLU A 1 88 ? -8.438 -2.664 9.359 1.00 93.56 88 GLU A O 1
ATOM 651 N N . ASP A 1 89 ? -9.855 -1.135 8.535 1.00 94.69 89 ASP A N 1
ATOM 652 C CA . ASP A 1 89 ? -10.274 -1.959 7.399 1.00 94.69 89 ASP A CA 1
ATOM 653 C C . ASP A 1 89 ? -9.122 -2.207 6.428 1.00 94.69 89 ASP A C 1
ATOM 655 O O . ASP A 1 89 ? -8.977 -3.316 5.921 1.00 94.69 89 ASP A O 1
ATOM 659 N N . GLY A 1 90 ? -8.246 -1.220 6.224 1.00 94.56 90 GLY A N 1
ATOM 660 C CA . GLY A 1 90 ? -7.016 -1.416 5.464 1.00 94.56 90 GLY A CA 1
ATOM 661 C C . GLY A 1 90 ? -6.092 -2.446 6.107 1.00 94.56 90 GLY A C 1
ATOM 662 O O . GLY A 1 90 ? -5.560 -3.304 5.403 1.00 94.56 90 GLY A O 1
ATOM 663 N N . MET A 1 91 ? -5.947 -2.419 7.435 1.00 94.88 91 MET A N 1
ATOM 664 C CA . MET A 1 91 ? -5.174 -3.429 8.159 1.00 94.88 91 MET A CA 1
ATOM 665 C C . MET A 1 91 ? -5.833 -4.814 8.047 1.00 94.88 91 MET A C 1
ATOM 667 O O . MET A 1 91 ? -5.155 -5.778 7.694 1.00 94.88 91 MET A O 1
ATOM 671 N N . ARG A 1 92 ? -7.153 -4.928 8.244 1.00 95.00 92 ARG A N 1
ATOM 672 C CA . ARG A 1 92 ? -7.904 -6.186 8.056 1.00 95.00 92 ARG A CA 1
ATOM 673 C C . ARG A 1 92 ? -7.785 -6.722 6.628 1.00 95.00 92 ARG A C 1
ATOM 675 O O . ARG A 1 92 ? -7.623 -7.927 6.445 1.00 95.00 92 ARG A O 1
ATOM 682 N N . ALA A 1 93 ? -7.793 -5.855 5.613 1.00 94.44 93 ALA A N 1
ATOM 683 C CA . ALA A 1 93 ? -7.667 -6.246 4.208 1.00 94.44 93 ALA A CA 1
ATOM 684 C C . ALA A 1 93 ? -6.356 -6.998 3.917 1.00 94.44 93 ALA A C 1
ATOM 686 O O . ALA A 1 93 ? -6.336 -7.886 3.063 1.00 94.44 93 ALA A O 1
ATOM 687 N N . THR A 1 94 ? -5.270 -6.694 4.643 1.00 93.00 94 THR A N 1
ATOM 688 C CA . THR A 1 94 ? -3.986 -7.409 4.491 1.00 93.00 94 THR A CA 1
ATOM 689 C C . THR A 1 94 ? -4.084 -8.893 4.866 1.00 93.00 94 THR A C 1
ATOM 691 O O . THR A 1 94 ? -3.377 -9.718 4.271 1.00 93.00 94 THR A O 1
ATOM 694 N N . VAL A 1 95 ? -4.992 -9.219 5.795 1.00 93.06 95 VAL A N 1
ATOM 695 C CA . VAL A 1 95 ? -5.279 -10.567 6.307 1.00 93.06 95 VAL A CA 1
ATOM 696 C C . VAL A 1 95 ? -6.389 -11.233 5.497 1.00 93.06 95 VAL A C 1
ATOM 698 O O . VAL A 1 95 ? -6.226 -12.370 5.063 1.00 93.06 95 VAL A O 1
ATOM 701 N N . ALA A 1 96 ? -7.492 -10.517 5.251 1.00 91.75 96 ALA A N 1
ATOM 702 C CA . ALA A 1 96 ? -8.656 -11.020 4.520 1.00 91.75 96 ALA A CA 1
ATOM 703 C C . ALA A 1 96 ? -8.312 -11.445 3.083 1.00 91.75 96 ALA A C 1
ATOM 705 O O . ALA A 1 96 ? -8.908 -12.378 2.548 1.00 91.75 96 ALA A O 1
ATOM 706 N N . PHE A 1 97 ? -7.337 -10.771 2.465 1.00 92.19 97 PHE A N 1
ATOM 707 C CA . PHE A 1 97 ? -6.917 -11.014 1.089 1.00 92.19 97 PHE A CA 1
ATOM 708 C C . PHE A 1 97 ? -5.419 -11.358 1.045 1.00 92.19 97 PHE A C 1
ATOM 710 O O . PHE A 1 97 ? -4.584 -10.483 0.783 1.00 92.19 97 PHE A O 1
ATOM 717 N N . PRO A 1 98 ? -5.035 -12.615 1.341 1.00 86.31 98 PRO A N 1
ATOM 718 C CA . PRO A 1 98 ? -3.645 -13.012 1.563 1.00 86.31 98 PRO A CA 1
ATOM 719 C C . PRO A 1 98 ? -2.775 -12.956 0.298 1.00 86.31 98 PRO A C 1
ATOM 721 O O . PRO A 1 98 ? -1.569 -12.717 0.408 1.00 86.31 98 PRO A O 1
ATOM 724 N N . ASP A 1 99 ? -3.356 -13.062 -0.893 1.00 87.50 99 ASP A N 1
ATOM 725 C CA . ASP A 1 99 ? -2.629 -13.014 -2.159 1.00 87.50 99 ASP A CA 1
ATOM 726 C C . ASP A 1 99 ? -3.030 -11.820 -3.043 1.00 87.50 99 ASP A C 1
ATOM 728 O O . ASP A 1 99 ? -4.019 -11.122 -2.816 1.00 87.50 99 ASP A O 1
ATOM 732 N N . ALA A 1 100 ? -2.206 -11.549 -4.060 1.00 86.25 100 ALA A N 1
ATOM 733 C CA . ALA A 1 100 ? -2.395 -10.403 -4.945 1.00 86.25 100 ALA A CA 1
ATOM 734 C C . ALA A 1 100 ? -3.676 -10.501 -5.789 1.00 86.25 100 ALA A C 1
ATOM 736 O O . ALA A 1 100 ? -4.243 -9.462 -6.126 1.00 86.25 100 ALA A O 1
ATOM 737 N N . ALA A 1 101 ? -4.133 -11.712 -6.124 1.00 88.00 101 ALA A N 1
ATOM 738 C CA . ALA A 1 101 ? -5.321 -11.904 -6.946 1.00 88.00 101 ALA A CA 1
ATOM 739 C C . ALA A 1 101 ? -6.592 -11.654 -6.128 1.00 88.00 101 ALA A C 1
ATOM 741 O O . ALA A 1 101 ? -7.439 -10.871 -6.561 1.00 88.00 101 ALA A O 1
ATOM 742 N N . SER A 1 102 ? -6.693 -12.220 -4.918 1.00 90.62 102 SER A N 1
ATOM 743 C CA . SER A 1 102 ? -7.819 -11.952 -4.013 1.00 90.62 102 SER A CA 1
ATOM 744 C C . SER A 1 102 ? -7.905 -10.468 -3.645 1.00 90.62 102 SER A C 1
ATOM 746 O O . SER A 1 102 ? -8.989 -9.890 -3.610 1.00 90.62 102 SER A O 1
ATOM 748 N N . PHE A 1 103 ? -6.750 -9.829 -3.425 1.00 92.31 103 PHE A N 1
ATOM 749 C CA . PHE A 1 103 ? -6.664 -8.407 -3.092 1.00 92.31 103 PHE A CA 1
ATOM 750 C C . PHE A 1 103 ? -7.111 -7.514 -4.256 1.00 92.31 103 PHE A C 1
ATOM 752 O O . PHE A 1 103 ? -7.886 -6.578 -4.065 1.00 92.31 103 PHE A O 1
ATOM 759 N N . ALA A 1 104 ? -6.657 -7.822 -5.474 1.00 90.12 104 ALA A N 1
ATOM 760 C CA . ALA A 1 104 ? -7.066 -7.107 -6.678 1.00 90.12 104 ALA A CA 1
ATOM 761 C C . ALA A 1 104 ? -8.573 -7.228 -6.930 1.00 90.12 104 ALA A C 1
ATOM 763 O O . ALA A 1 104 ? -9.236 -6.220 -7.167 1.00 90.12 104 ALA A O 1
ATOM 764 N N . ALA A 1 105 ? -9.116 -8.444 -6.815 1.00 91.19 105 ALA A N 1
ATOM 765 C CA . ALA A 1 105 ? -10.540 -8.697 -6.996 1.00 91.19 105 ALA A CA 1
ATOM 766 C C . ALA A 1 105 ? -11.389 -7.893 -6.001 1.00 91.19 105 ALA A C 1
ATOM 768 O O . ALA A 1 105 ? -12.364 -7.262 -6.404 1.00 91.19 105 ALA A O 1
ATOM 769 N N . ALA A 1 106 ? -10.985 -7.846 -4.728 1.00 91.88 106 ALA A N 1
ATOM 770 C CA . ALA A 1 106 ? -11.673 -7.061 -3.706 1.00 91.88 106 ALA A CA 1
ATOM 771 C C . ALA A 1 106 ? -11.635 -5.550 -3.994 1.00 91.88 106 ALA A C 1
ATOM 773 O O . ALA A 1 106 ? -12.654 -4.871 -3.852 1.00 91.88 106 ALA A O 1
ATOM 774 N N . LEU A 1 107 ? -10.492 -5.022 -4.451 1.00 90.31 107 LEU A N 1
ATOM 775 C CA . LEU A 1 107 ? -10.367 -3.613 -4.840 1.00 90.31 107 LEU A CA 1
ATOM 776 C C . LEU A 1 107 ? -11.242 -3.246 -6.038 1.00 90.31 107 LEU A C 1
ATOM 778 O O . LEU A 1 107 ? -11.841 -2.169 -6.049 1.00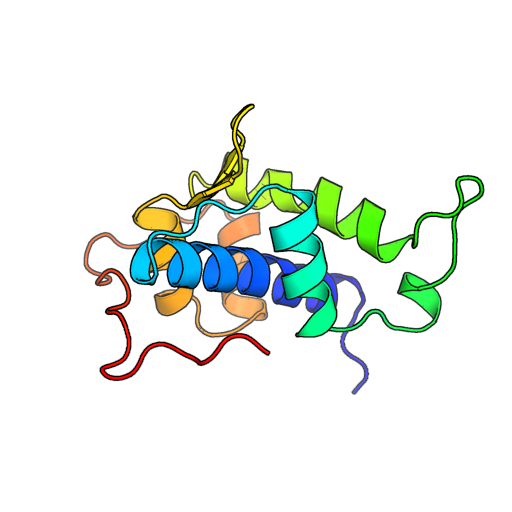 90.31 107 LEU A O 1
ATOM 782 N N . ASP A 1 108 ? -11.297 -4.110 -7.048 1.00 87.94 108 ASP A N 1
ATOM 783 C CA . ASP A 1 108 ? -12.061 -3.846 -8.266 1.00 87.94 108 ASP A CA 1
ATOM 784 C C . ASP A 1 108 ? -13.573 -4.004 -8.032 1.00 87.94 108 ASP A C 1
ATOM 786 O O . ASP A 1 108 ? -14.359 -3.219 -8.565 1.00 87.94 108 ASP A O 1
ATOM 790 N N . ALA A 1 109 ? -13.981 -4.953 -7.183 1.00 86.81 109 ALA A N 1
ATOM 791 C CA . ALA A 1 109 ? -15.376 -5.153 -6.792 1.00 86.81 109 ALA A CA 1
ATOM 792 C C . ALA A 1 109 ? -15.867 -4.160 -5.720 1.00 86.81 109 ALA A C 1
ATOM 794 O O . ALA A 1 109 ? -17.072 -4.059 -5.493 1.00 86.81 109 ALA A O 1
ATOM 795 N N . GLY A 1 110 ? -14.959 -3.438 -5.051 1.00 83.69 110 GLY A N 1
ATOM 796 C CA . GLY A 1 110 ? -15.300 -2.606 -3.895 1.00 83.69 110 GLY A CA 1
ATOM 797 C C . GLY A 1 110 ? -15.839 -3.433 -2.726 1.00 83.69 110 GLY A C 1
ATOM 798 O O . GLY A 1 110 ? -16.734 -2.982 -2.013 1.00 83.69 110 GLY A O 1
ATOM 799 N N . THR A 1 111 ? -15.344 -4.663 -2.569 1.00 80.94 111 THR A N 1
ATOM 800 C CA . THR A 1 111 ? -15.818 -5.601 -1.550 1.00 80.94 111 THR A CA 1
ATOM 801 C C . THR A 1 111 ? -15.527 -5.045 -0.153 1.00 80.94 111 THR A C 1
ATOM 803 O O . THR A 1 111 ? -14.364 -4.762 0.149 1.00 80.94 111 THR A O 1
ATOM 806 N N . PRO A 1 112 ? -16.546 -4.907 0.718 1.00 82.62 112 PRO A N 1
ATOM 807 C CA . PRO A 1 112 ? -16.322 -4.567 2.115 1.00 82.62 112 PRO A CA 1
ATOM 808 C C . PRO A 1 112 ? -15.435 -5.617 2.782 1.00 82.62 112 PRO A C 1
ATOM 810 O O . PRO A 1 112 ? -15.606 -6.816 2.554 1.00 82.62 112 PRO A O 1
ATOM 813 N N . VAL A 1 113 ? -14.497 -5.176 3.618 1.00 87.06 113 VAL A N 1
ATOM 814 C CA . VAL A 1 113 ? -13.689 -6.105 4.409 1.00 87.06 113 VAL A CA 1
ATOM 815 C C . VAL A 1 113 ? -14.592 -6.703 5.491 1.00 87.06 113 VAL A C 1
ATOM 817 O O . VAL A 1 113 ? -15.256 -5.935 6.192 1.00 87.06 113 VAL A O 1
ATOM 820 N N . PRO A 1 114 ? -14.670 -8.038 5.633 1.00 85.25 114 PRO A N 1
ATOM 821 C CA . PRO A 1 114 ? -15.510 -8.643 6.659 1.00 85.25 114 PRO A CA 1
ATOM 822 C C . PRO A 1 114 ? -15.090 -8.175 8.061 1.00 85.25 114 PRO A C 1
ATOM 824 O O . PRO A 1 114 ? -13.906 -8.191 8.401 1.00 85.25 114 PRO A O 1
ATOM 827 N N . ALA A 1 115 ? -16.055 -7.726 8.866 1.00 82.19 115 ALA A N 1
ATOM 828 C CA . ALA A 1 115 ? -15.793 -7.124 10.178 1.00 82.19 115 ALA A CA 1
ATOM 829 C C . ALA A 1 115 ? -15.309 -8.138 11.233 1.00 82.19 115 ALA A C 1
ATOM 831 O O . ALA A 1 115 ? -14.730 -7.751 12.246 1.00 82.19 115 ALA A O 1
ATOM 832 N N . ASP A 1 116 ? -15.546 -9.427 10.996 1.00 86.88 116 ASP A N 1
ATOM 833 C CA . ASP A 1 116 ? -15.079 -10.553 11.804 1.00 86.88 116 ASP A CA 1
ATOM 834 C C . ASP A 1 116 ? -13.599 -10.891 11.562 1.00 86.88 116 ASP A C 1
ATOM 836 O O . ASP A 1 116 ? -12.992 -11.607 12.363 1.00 86.88 116 ASP A O 1
ATOM 840 N N . VAL A 1 117 ? -12.983 -10.341 10.508 1.00 89.44 117 VAL A N 1
ATOM 841 C CA . VAL A 1 117 ? -11.536 -10.446 10.305 1.00 89.44 117 VAL A CA 1
ATOM 842 C C . VAL A 1 117 ? -10.825 -9.575 11.337 1.00 89.44 117 VAL A C 1
ATOM 844 O O . VAL A 1 117 ? -11.018 -8.360 11.413 1.00 89.44 117 VAL A O 1
ATOM 847 N N . ALA A 1 118 ? -9.964 -10.202 12.134 1.00 88.12 118 ALA A N 1
ATOM 848 C CA . ALA A 1 118 ? -9.152 -9.497 13.111 1.00 88.12 118 ALA A CA 1
ATOM 849 C C . ALA A 1 118 ? -8.140 -8.563 12.429 1.00 88.12 118 ALA A C 1
ATOM 851 O O . ALA A 1 118 ? -7.564 -8.884 11.386 1.00 88.12 118 ALA A O 1
ATOM 852 N N . VAL A 1 119 ? -7.887 -7.413 13.058 1.00 89.38 119 VAL A N 1
ATOM 853 C CA . VAL A 1 119 ? -6.749 -6.560 12.698 1.00 89.38 119 VAL A CA 1
ATOM 854 C C . VAL A 1 119 ? -5.464 -7.369 12.938 1.00 89.38 119 VAL A C 1
ATOM 856 O O . VAL A 1 119 ? -5.354 -8.018 13.983 1.00 89.38 119 VAL A O 1
ATOM 859 N N . PRO A 1 120 ? -4.499 -7.371 12.002 1.00 89.94 120 PRO A N 1
ATOM 860 C CA . PRO A 1 120 ? -3.241 -8.080 12.182 1.00 89.94 120 PRO A CA 1
ATOM 861 C C . PRO A 1 120 ? -2.515 -7.575 13.435 1.00 89.94 120 PRO A C 1
ATOM 863 O O . PRO A 1 120 ? -2.309 -6.373 13.624 1.00 89.94 120 PRO A O 1
ATOM 866 N N . ALA A 1 121 ? -2.131 -8.513 14.297 1.00 87.31 121 ALA A N 1
ATOM 867 C CA . ALA A 1 121 ? -1.349 -8.219 15.487 1.00 87.31 121 ALA A CA 1
ATOM 868 C C . ALA A 1 121 ? 0.116 -7.961 15.118 1.00 87.31 121 ALA A C 1
ATOM 870 O O . ALA A 1 121 ? 0.657 -8.603 14.213 1.00 87.31 121 ALA A O 1
ATOM 871 N N . ALA A 1 122 ? 0.763 -7.062 15.860 1.00 84.00 122 ALA A N 1
ATOM 872 C CA . ALA A 1 122 ? 2.200 -6.868 15.749 1.00 84.00 122 ALA A CA 1
ATOM 873 C C . ALA A 1 122 ? 2.936 -8.185 16.062 1.00 84.00 122 ALA A C 1
ATOM 875 O O . ALA A 1 122 ? 2.559 -8.887 17.009 1.00 84.00 122 ALA A O 1
ATOM 876 N N . PRO A 1 123 ? 3.987 -8.540 15.305 1.00 80.25 123 PRO A N 1
ATOM 877 C CA . PRO A 1 123 ? 4.824 -9.679 15.652 1.00 80.25 123 PRO A CA 1
ATOM 878 C C . PRO A 1 123 ? 5.505 -9.446 17.011 1.00 80.25 123 PRO A C 1
ATOM 880 O O . PRO A 1 123 ? 5.821 -8.315 17.372 1.00 80.25 123 PRO A O 1
ATOM 883 N N . ALA A 1 124 ? 5.773 -10.528 17.755 1.00 75.00 124 ALA A N 1
ATOM 884 C CA . ALA A 1 124 ? 6.403 -10.468 19.085 1.00 75.00 124 ALA A CA 1
ATOM 885 C C . ALA A 1 124 ? 7.787 -9.786 19.085 1.00 75.00 124 ALA A C 1
ATOM 887 O O . ALA A 1 124 ? 8.251 -9.308 20.117 1.00 75.00 124 ALA A O 1
ATOM 888 N N . VAL A 1 125 ? 8.433 -9.734 17.919 1.00 73.81 125 VAL A N 1
ATOM 889 C CA . VAL A 1 125 ? 9.625 -8.935 17.644 1.00 73.81 125 VAL A CA 1
ATOM 890 C C . VAL A 1 125 ? 9.301 -8.075 16.430 1.00 73.81 125 VAL A C 1
ATOM 892 O O . VAL A 1 125 ? 8.984 -8.614 15.368 1.00 73.81 125 VAL A O 1
ATOM 895 N N . LEU A 1 126 ? 9.357 -6.750 16.586 1.00 64.94 126 LEU A N 1
ATOM 896 C CA . LEU A 1 126 ? 9.166 -5.837 15.462 1.00 64.94 126 LEU A CA 1
ATOM 897 C C . LEU A 1 126 ? 10.262 -6.090 14.415 1.00 64.94 126 LEU A C 1
ATOM 899 O O . LEU A 1 126 ? 11.423 -6.273 14.795 1.00 64.94 126 LEU A O 1
ATOM 903 N N . PRO A 1 127 ? 9.923 -6.123 13.115 1.00 58.53 127 PRO A N 1
ATOM 904 C CA . PRO A 1 127 ? 10.927 -6.301 12.078 1.00 58.53 127 PRO A CA 1
ATOM 905 C C . PRO A 1 127 ? 11.979 -5.192 12.192 1.00 58.53 127 PRO A C 1
ATOM 907 O O . PRO A 1 127 ? 11.647 -4.007 12.243 1.00 58.53 127 PRO A O 1
ATOM 910 N N . ALA A 1 128 ? 13.253 -5.584 12.263 1.00 54.56 128 ALA A N 1
ATOM 911 C CA . ALA A 1 128 ? 14.357 -4.637 12.216 1.00 54.56 128 ALA A CA 1
ATOM 912 C C . ALA A 1 128 ? 14.321 -3.909 10.865 1.00 54.56 128 ALA A C 1
ATOM 914 O O . ALA A 1 128 ? 14.236 -4.553 9.817 1.00 54.56 128 ALA A O 1
ATOM 915 N N . LYS A 1 129 ? 14.359 -2.574 10.901 1.00 51.84 129 LYS A N 1
ATOM 916 C CA . LYS A 1 129 ? 14.437 -1.732 9.701 1.00 51.84 129 LYS A CA 1
ATOM 917 C C . LYS A 1 129 ? 15.719 -2.092 8.936 1.00 51.84 129 LYS A C 1
ATOM 919 O O . LYS A 1 129 ? 16.784 -2.145 9.553 1.00 51.84 129 LYS A O 1
ATOM 924 N N . ALA A 1 130 ? 15.590 -2.392 7.643 1.00 47.19 130 ALA A N 1
ATOM 925 C CA . ALA A 1 130 ? 16.720 -2.613 6.740 1.00 47.19 130 ALA A CA 1
ATOM 926 C C . ALA A 1 130 ? 17.361 -1.285 6.316 1.00 47.19 130 ALA A C 1
ATOM 928 O O . ALA A 1 130 ? 16.629 -0.269 6.270 1.00 47.19 130 ALA A O 1
#

Sequence (130 aa):
MAKSTADNTNLRLKTVLNVLTEGVWSGDTLNAGEVLAEATARVPFSDHEAALLTGGIPRGHKALTSATAKLVKAGWLVKGRSGWTITEDGMRATVAFPDAASFAAALDAGTPVPADVAVPAAPAVLPAKA

pLDDT: mean 88.64, std 10.42, range [40.59, 96.88]

Foldseek 3Di:
DDDDLLLLLLQLLLQLLVVQLLCVVVVHFAAPVRSSVRSCVVRPDDPQQQDADPVRHGVSSVVSVVCNVLCVLLVQWDHDPRHIHGDQQVQLLCVQQVGSVSSVVCSVVSPRRDPPRGRDDAPPDRDDDD

Secondary structure (DSSP, 8-state):
-PPPHHHHHHHHHHHHHHHHHHHHHHT----HHHHHHHHHHHSPPPHHHHSBPTTSSBHHHHHHHHHHHHHHHTTSEEE-SS-EEE-HHHHHHHHH--SHHHHHHHHHHTPPPPTTSPPPPPPSSPPPP-

=== Feature glossary ===
Key to the feature types in this record:

Secondary structure (8-state, DSSP). Secondary structure is the local, repeating backbone conformation. DSSP classifies it into eight states by reading the hydrogen-bond network: three helix types (H, G, I), two β types (E, B), two non-regular types (T, S), and unstructured coil (-).

Backbone torsions (φ/ψ). Backbone dihedral angles. Every residue except chain termini has a φ (preceding-C → N → Cα → C) and a ψ (N → Cα → C → next-N). They are reported in degrees following the IUPAC sign convention. Secondary structure is essentially a statement about which (φ, ψ) basin each residue occupies.

Predicted aligned error. Predicted Aligned Error (PAE) is an AlphaFold confidence matrix: entry (i, j) is the expected error in the position of residue j, in ångströms, when the prediction is superimposed on the true structure at residue i. Low PAE within a block of residues means that block is internally rigid and well-predicted; high PAE between two blocks means their relative placement is uncertain even if each block individually is confident.

B-factor. B-factor (Debye–Waller factor) reflects atomic displacement in the crystal lattice. It is an experimental observable (units Å²), not a prediction; low values mean the atom is pinned down, high values mean it moves or is heterogeneous across the crystal.

Secondary structure (3-state, P-SEA). Three-state secondary structure (P-SEA) collapses the eight DSSP classes into helix (a), strand (b), and coil (c). P-SEA assigns these from Cα geometry alone — distances and angles — without requiring backbone oxygens, so it works on any Cα trace.

Sequence. Primary structure: the covalent order of the twenty standard amino acids along the backbone. Two proteins with the same sequence will (almost always) fold to the same structure; two with 30% identity often share a fold but not the details.

pLDDT. pLDDT is the predicted lDDT-Cα score: AlphaFold's confidence that the local environment of each residue (all inter-atomic distances within 15 Å) is correctly placed. It is a per-residue number between 0 and 100, with higher meaning more reliable.

InterPro / GO / CATH / organism. Functional annotations link the protein to curated databases. InterPro entries identify conserved domains and families by matching the sequence against member-database signatures (Pfam, PROSITE, CDD, …). Gene Ontology (GO) terms describe molecular function, biological process, and cellular component in a controlled vocabulary. CATH places the structure in a hierarchical fold classification (Class/Architecture/Topology/Homologous-superfamily). The organism is the source species.

Contact-map, Ramachandran, and PAE plots. Three diagnostic plots accompany the record. The Cα contact map visualizes the tertiary structure as a 2D adjacency matrix (8 Å cutoff, sequence-local contacts suppressed). The Ramachandran plot shows the distribution of backbone (φ, ψ) torsions, with points in the α and β basins reflecting secondary structure content. The PAE plot shows AlphaFold's inter-residue confidence as a color matrix.

mmCIF coordinates. The mmCIF table is the protein's shape written out atom by atom. For each backbone N, Cα, C, and carbonyl O, it records an (x, y, z) coordinate triple in Å plus the residue type, chain letter, and residue number.

Radius of gyration, Cα contacts, bounding box. Three whole-structure scalars: the radius of gyration (RMS distance of Cα from centroid, in Å), the count of Cα–Cα contacts (pairs closer than 8 Å and separated by more than four residues in sequence — i.e. tertiary, not local, contacts), and the bounding-box dimensions. Together they distinguish compact globular folds from extended fibres or disordered chains.

Foldseek 3Di. The Foldseek 3Di string encodes local tertiary geometry as a 20-letter alphabet — one character per residue — derived from the relative positions of nearby Cα atoms. Unlike the amino-acid sequence, 3Di is a direct function of the 3D structure, so two proteins with the same fold have similar 3Di strings even at low sequence identity.

Rendered structure images. Six rendered views show the 3D structure from the faces of a cube — i.e. along ±x, ±y, ±z. Rendering representation is drawn randomly per protein from cartoon (secondary-structure ribbons), sticks (backbone bonds), or molecular surface; coloring is either N→C rainbow (blue at the N-terminus through red at the C-terminus) or one color per chain.

Nearest PDB structures. The Foldseek neighbor list gives the closest experimentally determined structures in the PDB, ranked by structural alignment. TM-score near 1 means near-identical fold; near 0.3 means only rough topology match. This is how one finds what a novel AlphaFold prediction most resembles in the solved-structure universe.

Solvent-accessible surface area. SASA measures how much of the protein is reachable by solvent. It is computed by rolling a water-sized probe over the atomic surface and summing the exposed area (Å²). Per-residue SASA distinguishes core (buried, low SASA) from surface (exposed, high SASA) residues; total SASA is a whole-molecule size measure.